Protein AF-A0A950KG95-F1 (afdb_monomer_lite)

Foldseek 3Di:
DDLVVVLVQADQWEAEAVPGIDGSVRSSVVVVVVCQVFVDKDKAWDDDKDWDDDPVQQKIKIKTKIKMWTHDPVDIDIDIWIWIWMWGQDPVRRIHTRYIYIGPD

Radius of gyration: 14.6 Å; chains: 1; bounding box: 32×22×45 Å

Structure (mmCIF, N/CA/C/O backbone):
data_AF-A0A950KG95-F1
#
_entry.id   AF-A0A950KG95-F1
#
loop_
_atom_site.group_PDB
_atom_site.id
_atom_site.type_symbol
_atom_site.label_atom_id
_atom_site.label_alt_id
_atom_site.label_comp_id
_atom_site.label_asym_id
_atom_site.label_entity_id
_atom_site.label_seq_id
_atom_site.pdbx_PDB_ins_code
_atom_site.Cartn_x
_atom_site.Cartn_y
_atom_site.Cartn_z
_atom_site.occupancy
_atom_site.B_iso_or_equiv
_atom_site.auth_seq_id
_atom_site.auth_comp_id
_atom_site.auth_asym_id
_atom_site.auth_atom_id
_atom_site.pdbx_PDB_model_num
ATOM 1 N N . ASN A 1 1 ? 1.729 -9.368 10.752 1.00 59.44 1 ASN A N 1
ATOM 2 C CA . ASN A 1 1 ? 1.779 -8.042 10.104 1.00 59.44 1 ASN A CA 1
ATOM 3 C C . ASN A 1 1 ? 3.096 -7.393 10.525 1.00 59.44 1 ASN A C 1
ATOM 5 O O . ASN A 1 1 ? 3.121 -6.682 11.517 1.00 59.44 1 ASN A O 1
ATOM 9 N N . ASP A 1 2 ? 4.197 -7.786 9.881 1.00 72.25 2 ASP A N 1
ATOM 10 C CA . ASP A 1 2 ? 5.581 -7.463 10.277 1.00 72.25 2 ASP A CA 1
ATOM 11 C C . ASP A 1 2 ? 6.103 -6.316 9.395 1.00 72.25 2 ASP A C 1
ATOM 13 O O . ASP A 1 2 ? 6.170 -6.468 8.173 1.00 72.25 2 ASP A O 1
ATOM 17 N N . VAL A 1 3 ? 6.395 -5.160 10.001 1.00 72.00 3 VAL A N 1
ATOM 18 C CA . VAL A 1 3 ? 6.785 -3.924 9.294 1.00 72.00 3 VAL A CA 1
ATOM 19 C C . VAL A 1 3 ? 8.127 -4.105 8.585 1.00 72.00 3 VAL A C 1
ATOM 21 O O . VAL A 1 3 ? 8.261 -3.718 7.424 1.00 72.00 3 VAL A O 1
ATOM 24 N N . SER A 1 4 ? 9.080 -4.778 9.227 1.00 65.88 4 SER A N 1
ATOM 25 C CA . SER A 1 4 ? 10.423 -5.002 8.688 1.00 65.88 4 SER A CA 1
ATOM 26 C C . SER A 1 4 ? 10.382 -5.850 7.413 1.00 65.88 4 SER A C 1
ATOM 28 O O . SER A 1 4 ? 11.150 -5.642 6.475 1.00 65.88 4 SER A O 1
ATOM 30 N N . ARG A 1 5 ? 9.417 -6.773 7.305 1.00 76.62 5 ARG A N 1
ATOM 31 C CA . ARG A 1 5 ? 9.182 -7.527 6.059 1.00 76.62 5 ARG A CA 1
ATOM 32 C C . ARG A 1 5 ? 8.524 -6.685 4.968 1.00 76.62 5 ARG A C 1
ATOM 34 O O . ARG A 1 5 ? 8.812 -6.898 3.795 1.00 76.62 5 ARG A O 1
ATOM 41 N N . GLN A 1 6 ? 7.653 -5.742 5.326 1.00 79.06 6 GLN A N 1
ATOM 42 C CA . GLN A 1 6 ? 6.980 -4.880 4.346 1.00 79.06 6 GLN A CA 1
ATOM 43 C C . GLN A 1 6 ? 7.936 -3.897 3.684 1.00 79.06 6 GLN A C 1
ATOM 45 O O . GLN A 1 6 ? 7.817 -3.627 2.490 1.00 79.06 6 GLN A O 1
ATOM 50 N N . GLU A 1 7 ? 8.901 -3.407 4.456 1.00 81.88 7 GLU A N 1
ATOM 51 C CA . GLU A 1 7 ? 9.941 -2.489 4.014 1.00 81.88 7 GLU A CA 1
ATOM 52 C C . GLU A 1 7 ? 10.637 -2.968 2.721 1.00 81.88 7 GLU A C 1
ATOM 54 O O . GLU A 1 7 ? 10.873 -2.194 1.789 1.00 81.88 7 GLU A O 1
ATOM 59 N N . HIS A 1 8 ? 10.875 -4.278 2.619 1.00 84.69 8 HIS A N 1
ATOM 60 C CA . HIS A 1 8 ? 11.539 -4.906 1.482 1.00 84.69 8 HIS A CA 1
ATOM 61 C C . HIS A 1 8 ? 10.753 -4.775 0.171 1.00 84.69 8 HIS A C 1
ATOM 63 O O . HIS A 1 8 ? 11.355 -4.827 -0.897 1.00 84.69 8 HIS A O 1
ATOM 69 N N . PHE A 1 9 ? 9.438 -4.557 0.196 1.00 89.56 9 PHE A N 1
ATOM 70 C CA . PHE A 1 9 ? 8.670 -4.355 -1.037 1.00 89.56 9 PHE A CA 1
ATOM 71 C C . PHE A 1 9 ? 8.788 -2.933 -1.589 1.00 89.56 9 PHE A C 1
ATOM 73 O O . PHE A 1 9 ? 8.430 -2.698 -2.742 1.00 89.56 9 PHE A O 1
ATOM 80 N N . PHE A 1 10 ? 9.303 -1.980 -0.812 1.00 92.75 10 PHE A N 1
ATOM 81 C CA . PHE A 1 10 ? 9.401 -0.584 -1.219 1.00 92.75 10 PHE A CA 1
ATOM 82 C C . PHE A 1 10 ? 10.698 -0.272 -1.973 1.00 92.75 10 PHE A C 1
ATOM 84 O O . PHE A 1 10 ? 11.781 -0.791 -1.676 1.00 92.75 10 PHE A O 1
ATOM 91 N N . GLY A 1 11 ? 10.594 0.621 -2.957 1.00 92.12 11 GLY A N 1
ATOM 92 C CA . GLY A 1 11 ? 11.747 1.237 -3.607 1.00 92.12 11 GLY A CA 1
ATOM 93 C C . GLY A 1 11 ? 12.516 2.163 -2.658 1.00 92.12 11 GLY A C 1
ATOM 94 O O . GLY A 1 11 ? 12.094 2.424 -1.534 1.00 92.12 11 GLY A O 1
ATOM 95 N N . ASN A 1 12 ? 13.653 2.689 -3.121 1.00 92.00 12 ASN A N 1
ATOM 96 C CA . ASN A 1 12 ? 14.489 3.590 -2.313 1.00 92.00 12 ASN A CA 1
ATOM 97 C C . ASN A 1 12 ? 13.778 4.909 -1.976 1.00 92.00 12 ASN A C 1
ATOM 99 O O . ASN A 1 12 ? 14.030 5.497 -0.926 1.00 92.00 12 ASN A O 1
ATOM 103 N N . GLN A 1 13 ? 12.892 5.360 -2.866 1.00 93.81 13 GLN A N 1
ATOM 104 C CA . GLN A 1 13 ? 12.019 6.506 -2.662 1.00 93.81 13 GLN A CA 1
ATOM 105 C C . GLN A 1 13 ? 10.593 6.158 -3.077 1.00 93.81 13 GLN A C 1
ATOM 107 O O . GLN A 1 13 ? 10.374 5.585 -4.145 1.00 93.81 13 GLN A O 1
ATOM 112 N N . VAL A 1 14 ? 9.632 6.539 -2.240 1.00 94.75 14 VAL A N 1
ATOM 113 C CA . VAL A 1 14 ? 8.225 6.175 -2.385 1.00 94.75 14 VAL A CA 1
ATOM 114 C C . VAL A 1 14 ? 7.357 7.404 -2.177 1.00 94.75 14 VAL A C 1
ATOM 116 O O . VAL A 1 14 ? 7.444 8.058 -1.142 1.00 94.75 14 VAL A O 1
ATOM 119 N N . THR A 1 15 ? 6.470 7.706 -3.120 1.00 95.50 15 THR A N 1
ATOM 120 C CA . THR A 1 15 ? 5.395 8.677 -2.868 1.00 95.50 15 THR A CA 1
ATOM 121 C C . THR A 1 15 ? 4.351 8.031 -1.956 1.00 95.50 15 THR A C 1
ATOM 123 O O . THR A 1 15 ? 3.672 7.106 -2.393 1.00 95.50 15 THR A O 1
ATOM 126 N N . PHE A 1 16 ? 4.220 8.473 -0.702 1.00 93.69 16 PHE A N 1
ATOM 127 C CA . PHE A 1 16 ? 3.514 7.711 0.341 1.00 93.69 16 PHE A CA 1
ATOM 128 C C . PHE A 1 16 ? 2.362 8.499 0.983 1.00 93.69 16 PHE A C 1
ATOM 130 O O . PHE A 1 16 ? 2.599 9.513 1.630 1.00 93.69 16 PHE A O 1
ATOM 137 N N . TYR A 1 17 ? 1.114 8.045 0.807 1.00 89.75 17 TYR A N 1
ATOM 138 C CA . TYR A 1 17 ? -0.116 8.551 1.453 1.00 89.75 17 TYR A CA 1
ATOM 139 C C . TYR A 1 17 ? -0.186 10.081 1.660 1.00 89.75 17 TYR A C 1
ATOM 141 O O . TYR A 1 17 ? -0.435 10.558 2.763 1.00 89.75 17 TYR A O 1
ATOM 149 N N . GLY A 1 18 ? 0.056 10.874 0.611 1.00 85.06 18 GLY A N 1
ATOM 150 C CA . GLY A 1 18 ? -0.010 12.344 0.686 1.00 85.06 18 GLY A CA 1
ATOM 151 C C . GLY A 1 18 ? 1.117 13.018 1.488 1.00 85.06 18 GLY A C 1
ATOM 152 O O . GLY A 1 18 ? 1.162 14.240 1.543 1.00 85.06 18 GLY A O 1
ATOM 153 N N . ARG A 1 19 ? 2.066 12.256 2.048 1.00 87.81 19 ARG A N 1
ATOM 154 C CA . ARG A 1 19 ? 3.229 12.735 2.824 1.00 87.81 19 ARG A CA 1
ATOM 155 C C . ARG A 1 19 ? 4.446 13.088 1.954 1.00 87.81 19 ARG A C 1
ATOM 157 O O . ARG A 1 19 ? 5.552 13.234 2.461 1.00 87.81 19 ARG A O 1
ATOM 164 N N . GLY A 1 20 ? 4.260 13.200 0.640 1.00 91.88 20 GLY A N 1
ATOM 165 C CA . GLY A 1 20 ? 5.347 13.430 -0.312 1.00 91.88 20 GLY A CA 1
ATOM 166 C C . GLY A 1 20 ? 6.182 12.175 -0.594 1.00 91.88 20 GLY A C 1
ATOM 167 O O . GLY A 1 20 ? 5.684 11.050 -0.500 1.00 91.88 20 GLY A O 1
ATOM 168 N N . ARG A 1 21 ? 7.440 12.380 -1.009 1.00 95.19 21 ARG A N 1
ATOM 169 C CA . ARG A 1 21 ? 8.409 11.308 -1.296 1.00 95.19 21 ARG A CA 1
ATOM 170 C C . ARG A 1 21 ? 9.186 10.975 -0.026 1.00 95.19 21 ARG A C 1
ATOM 172 O O . ARG A 1 21 ? 9.910 11.822 0.481 1.00 95.19 21 ARG A O 1
ATOM 179 N N . LEU A 1 22 ? 9.050 9.742 0.442 1.00 95.56 22 LEU A N 1
ATOM 180 C CA . LEU A 1 22 ? 9.732 9.209 1.615 1.00 95.56 22 LEU A CA 1
ATOM 181 C C . LEU A 1 22 ? 10.805 8.203 1.199 1.00 95.56 22 LEU A C 1
ATOM 183 O O . LEU A 1 22 ? 10.636 7.480 0.216 1.00 95.56 22 LEU A O 1
ATOM 187 N N . THR A 1 23 ? 11.895 8.130 1.956 1.00 94.75 23 THR A N 1
ATOM 188 C CA . THR A 1 23 ? 12.838 7.012 1.870 1.00 94.75 23 THR A CA 1
ATOM 189 C C . THR A 1 23 ? 12.223 5.745 2.454 1.00 94.75 23 THR A C 1
ATOM 191 O O . THR A 1 23 ? 11.232 5.790 3.185 1.00 94.75 23 THR A O 1
ATOM 194 N N . ARG A 1 24 ? 12.837 4.598 2.173 1.00 91.06 24 ARG A N 1
ATOM 195 C CA . ARG A 1 24 ? 12.405 3.310 2.718 1.00 91.06 24 ARG A CA 1
ATOM 196 C C . ARG A 1 24 ? 12.308 3.312 4.259 1.00 91.06 24 ARG A C 1
ATOM 198 O O . ARG A 1 24 ? 11.253 2.983 4.795 1.00 91.06 24 ARG A O 1
ATOM 205 N N . ASN A 1 25 ? 13.333 3.808 4.956 1.00 91.62 25 ASN A N 1
ATOM 206 C CA . ASN A 1 25 ? 13.324 3.923 6.423 1.00 91.62 25 ASN A CA 1
ATOM 207 C C . ASN A 1 25 ? 12.212 4.862 6.922 1.00 91.62 25 ASN A C 1
ATOM 209 O O . ASN A 1 25 ? 11.585 4.607 7.946 1.00 91.62 25 ASN A O 1
ATOM 213 N N . GLN A 1 26 ? 11.934 5.949 6.194 1.00 94.19 26 GLN A N 1
ATOM 214 C CA . GLN A 1 26 ? 10.841 6.862 6.538 1.00 94.19 26 GLN A CA 1
ATOM 215 C C . GLN A 1 26 ? 9.466 6.207 6.346 1.00 94.19 26 GLN A C 1
ATOM 217 O O . GLN A 1 26 ? 8.569 6.440 7.154 1.00 94.19 26 GLN A O 1
ATOM 222 N N . VAL A 1 27 ? 9.291 5.365 5.320 1.00 93.44 27 VAL A N 1
ATOM 223 C CA . VAL A 1 27 ? 8.076 4.550 5.142 1.00 93.44 27 VAL A CA 1
ATOM 224 C C . VAL A 1 27 ? 7.911 3.564 6.298 1.00 93.44 27 VAL A C 1
ATOM 226 O O . VAL A 1 27 ? 6.812 3.457 6.845 1.00 93.44 27 VAL A O 1
ATOM 229 N N . GLN A 1 28 ? 8.990 2.885 6.698 1.00 92.56 28 GLN A N 1
ATOM 230 C CA . GLN A 1 28 ? 8.982 1.965 7.835 1.00 92.56 28 GLN A CA 1
ATOM 231 C C . GLN A 1 28 ? 8.546 2.682 9.113 1.00 92.56 28 GLN A C 1
ATOM 233 O O . GLN A 1 28 ? 7.527 2.320 9.698 1.00 92.56 28 GLN A O 1
ATOM 238 N N . HIS A 1 29 ? 9.244 3.757 9.481 1.00 93.06 29 HIS A N 1
ATOM 239 C CA . HIS A 1 29 ? 8.929 4.544 10.670 1.00 93.06 29 HIS A CA 1
ATOM 240 C C . HIS A 1 29 ? 7.489 5.073 10.637 1.00 93.06 29 HIS A C 1
ATOM 242 O O . HIS A 1 29 ? 6.742 4.968 11.607 1.00 93.06 29 HIS A O 1
ATOM 248 N N . SER A 1 30 ? 7.046 5.578 9.484 1.00 93.12 30 SER A N 1
ATOM 249 C CA . SER A 1 30 ? 5.678 6.061 9.307 1.00 93.12 30 SER A CA 1
ATOM 250 C C . SER A 1 30 ? 4.625 4.961 9.505 1.00 93.12 30 SER A C 1
ATOM 252 O O . SER A 1 30 ? 3.541 5.233 10.027 1.00 93.12 30 SER A O 1
ATOM 254 N N . THR A 1 31 ? 4.943 3.731 9.101 1.00 92.38 31 THR A N 1
ATOM 255 C CA . THR A 1 31 ? 4.083 2.555 9.274 1.00 92.38 31 THR A CA 1
ATOM 256 C C . THR A 1 31 ? 4.079 2.077 10.726 1.00 92.38 31 THR A C 1
ATOM 258 O O . THR A 1 31 ? 3.024 1.720 11.242 1.00 92.38 31 THR A O 1
ATOM 261 N N . GLU A 1 32 ? 5.223 2.121 11.411 1.00 94.00 32 GLU A N 1
ATOM 262 C CA . GLU A 1 32 ? 5.338 1.807 12.842 1.00 94.00 32 GLU A CA 1
ATOM 263 C C . GLU A 1 32 ? 4.507 2.761 13.695 1.00 94.00 32 GLU A C 1
ATOM 265 O O . GLU A 1 32 ? 3.713 2.297 14.511 1.00 94.00 32 GLU A O 1
ATOM 270 N N . VAL A 1 33 ? 4.611 4.072 13.453 1.00 94.31 33 VAL A N 1
ATOM 271 C CA . VAL A 1 33 ? 3.800 5.082 14.153 1.00 94.31 33 VAL A CA 1
ATOM 272 C C . VAL A 1 33 ? 2.310 4.799 13.960 1.00 94.31 33 VAL A C 1
ATOM 274 O O . VAL A 1 33 ? 1.552 4.750 14.925 1.00 94.31 33 VAL A O 1
ATOM 277 N N . TYR A 1 34 ? 1.886 4.519 12.725 1.00 93.19 34 TYR A N 1
ATOM 278 C CA . TYR A 1 34 ? 0.498 4.155 12.442 1.00 93.19 34 TYR A CA 1
ATOM 279 C C . TYR A 1 34 ? 0.072 2.853 13.146 1.00 93.19 34 TYR A C 1
ATOM 281 O O . TYR A 1 34 ? -1.053 2.733 13.633 1.00 93.19 34 TYR A O 1
ATOM 289 N N . HIS A 1 35 ? 0.967 1.868 13.231 1.00 93.38 35 HIS A N 1
ATOM 290 C CA . HIS A 1 35 ? 0.706 0.611 13.924 1.00 93.38 35 HIS A CA 1
ATOM 291 C C . HIS A 1 35 ? 0.616 0.758 15.447 1.00 93.38 35 HIS A C 1
ATOM 293 O O . HIS A 1 35 ? -0.108 -0.016 16.077 1.00 93.38 35 HIS A O 1
ATOM 299 N N . GLN A 1 36 ? 1.339 1.711 16.027 1.00 94.81 36 GLN A N 1
ATOM 300 C CA . GLN A 1 36 ? 1.230 2.062 17.442 1.00 94.81 36 GLN A CA 1
ATOM 301 C C . GLN A 1 36 ? -0.075 2.813 17.722 1.00 94.81 36 GLN A C 1
ATOM 303 O O . GLN A 1 36 ? -0.743 2.518 18.707 1.00 94.81 36 GLN A O 1
ATOM 308 N N . GLU A 1 37 ? -0.468 3.732 16.832 1.00 95.81 37 GLU A N 1
ATOM 309 C CA . GLU A 1 37 ? -1.715 4.498 16.953 1.00 95.81 37 GLU A CA 1
ATOM 310 C C . GLU A 1 37 ? -2.958 3.597 16.879 1.00 95.81 37 GLU A C 1
ATOM 312 O O . GLU A 1 37 ? -3.913 3.792 17.630 1.00 95.81 37 GLU A O 1
ATOM 317 N N . TRP A 1 38 ? -2.940 2.594 15.996 1.00 96.56 38 TRP A N 1
ATOM 318 C CA . TRP A 1 38 ? -4.087 1.730 15.707 1.00 96.56 38 TRP A CA 1
ATOM 319 C C . TRP A 1 38 ? -3.747 0.249 15.874 1.00 96.56 38 TRP A C 1
ATOM 321 O O . TRP A 1 38 ? -3.682 -0.433 14.862 1.00 96.56 38 TRP A O 1
ATOM 331 N N . PRO A 1 39 ? -3.496 -0.296 17.077 1.00 95.06 39 PRO A N 1
ATOM 332 C CA . PRO A 1 39 ? -2.976 -1.655 17.290 1.00 95.06 39 PRO A CA 1
ATOM 333 C C . PRO A 1 39 ? -3.829 -2.781 16.683 1.00 95.06 39 PRO A C 1
ATOM 335 O O . PRO A 1 39 ? -3.277 -3.766 16.184 1.00 95.06 39 PRO A O 1
ATOM 338 N N . VAL A 1 40 ? -5.157 -2.638 16.673 1.00 95.44 40 VAL A N 1
ATOM 339 C CA . VAL A 1 40 ? -6.072 -3.597 16.042 1.00 95.44 40 VAL A CA 1
ATOM 340 C C . VAL A 1 40 ? -6.403 -3.106 14.640 1.00 95.44 40 VAL A C 1
ATOM 342 O O . VAL A 1 40 ? -6.918 -2.005 14.466 1.00 95.44 40 VAL A O 1
ATOM 345 N N . ARG A 1 41 ? -6.096 -3.916 13.622 1.00 95.12 41 ARG A N 1
ATOM 346 C CA . ARG A 1 41 ? -6.251 -3.546 12.205 1.00 95.12 41 ARG A CA 1
ATOM 347 C C . ARG A 1 41 ? -6.742 -4.739 11.404 1.00 95.12 41 ARG A C 1
ATOM 349 O O . ARG A 1 41 ? -6.173 -5.825 11.516 1.00 95.12 41 ARG A O 1
ATOM 356 N N . LYS A 1 42 ? -7.739 -4.526 10.549 1.00 95.31 42 LYS A N 1
ATOM 357 C CA . LYS A 1 42 ? -8.248 -5.523 9.606 1.00 95.31 42 LYS A CA 1
ATOM 358 C C . LYS A 1 42 ? -8.404 -4.890 8.228 1.00 95.31 42 LYS A C 1
ATOM 360 O O . LYS A 1 42 ? -9.007 -3.832 8.095 1.00 95.31 42 LYS A O 1
ATOM 365 N N . TRP A 1 43 ? -7.880 -5.568 7.212 1.00 94.81 43 TRP A N 1
ATOM 366 C CA . TRP A 1 43 ? -7.976 -5.168 5.809 1.00 94.81 43 TRP A CA 1
ATOM 367 C C . TRP A 1 43 ? -8.606 -6.322 5.037 1.00 94.81 43 TRP A C 1
ATOM 369 O O . TRP A 1 43 ? -8.065 -7.427 5.039 1.00 94.81 43 TRP A O 1
ATOM 379 N N . ILE A 1 44 ? -9.759 -6.091 4.417 1.00 96.31 44 ILE A N 1
ATOM 380 C CA . ILE A 1 44 ? -10.503 -7.118 3.685 1.00 96.31 44 ILE A CA 1
ATOM 381 C C . ILE A 1 44 ? -10.572 -6.692 2.219 1.00 96.31 44 ILE A C 1
ATOM 383 O O . ILE A 1 44 ? -11.299 -5.746 1.911 1.00 96.31 44 ILE A O 1
ATOM 387 N N . PRO A 1 45 ? -9.850 -7.363 1.304 1.00 95.50 45 PRO A N 1
ATOM 388 C CA . PRO A 1 45 ? -9.982 -7.110 -0.123 1.00 95.50 45 PRO A CA 1
ATOM 389 C C . PRO A 1 45 ? -11.439 -7.233 -0.578 1.00 95.50 45 PRO A C 1
ATOM 391 O O . PRO A 1 45 ? -12.170 -8.134 -0.160 1.00 95.50 45 PRO A O 1
ATOM 394 N N . ARG A 1 46 ? -11.859 -6.318 -1.446 1.00 94.38 46 ARG A N 1
ATOM 395 C CA . ARG A 1 46 ? -13.181 -6.292 -2.069 1.00 94.38 46 ARG A CA 1
ATOM 396 C C . ARG A 1 46 ? -13.021 -6.307 -3.583 1.00 94.38 46 ARG A C 1
ATOM 398 O O . ARG A 1 46 ? -12.140 -5.649 -4.130 1.00 94.38 46 ARG A O 1
ATOM 405 N N . GLY A 1 47 ? -13.910 -7.031 -4.256 1.00 91.31 47 GLY A N 1
ATOM 406 C CA . GLY A 1 47 ? -13.931 -7.090 -5.714 1.00 91.31 47 GLY A CA 1
ATOM 407 C C . GLY A 1 47 ? -12.634 -7.627 -6.327 1.00 91.31 47 GLY A C 1
ATOM 408 O O . GLY A 1 47 ? -11.826 -8.287 -5.671 1.00 91.31 47 GLY A O 1
ATOM 409 N N . ARG A 1 48 ? -12.458 -7.361 -7.623 1.00 92.69 48 ARG A N 1
ATOM 410 C CA . ARG A 1 48 ? -11.260 -7.758 -8.364 1.00 92.69 48 ARG A CA 1
ATOM 411 C C . ARG A 1 48 ? -10.184 -6.683 -8.259 1.00 92.69 48 ARG A C 1
ATOM 413 O O . ARG A 1 48 ? -10.477 -5.492 -8.312 1.00 92.69 48 ARG A O 1
ATOM 420 N N . CYS A 1 49 ? -8.941 -7.136 -8.160 1.00 94.44 49 CYS A N 1
ATOM 421 C CA . CYS A 1 49 ? -7.775 -6.297 -8.381 1.00 94.44 49 CYS A CA 1
ATOM 422 C C . CYS A 1 49 ? -7.704 -5.899 -9.861 1.00 94.44 49 CYS A C 1
ATOM 424 O O . CYS A 1 49 ? -7.871 -6.753 -10.738 1.00 94.44 49 CYS A O 1
ATOM 426 N N . THR A 1 50 ? -7.420 -4.628 -10.129 1.00 95.69 50 THR A N 1
ATOM 427 C CA . THR A 1 50 ? -7.152 -4.125 -11.479 1.00 95.69 50 THR A CA 1
ATOM 428 C C . THR A 1 50 ? -5.679 -3.779 -11.595 1.00 95.69 50 THR A C 1
ATOM 430 O O . THR A 1 50 ? -5.142 -3.031 -10.779 1.00 95.69 50 THR A O 1
ATOM 433 N N . ILE A 1 51 ? -5.035 -4.299 -12.635 1.00 94.19 51 ILE A N 1
AT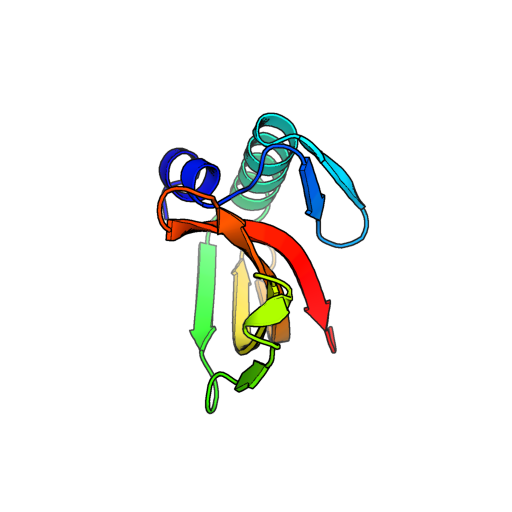OM 434 C CA . ILE A 1 51 ? -3.641 -4.011 -12.960 1.00 94.19 51 ILE A CA 1
ATOM 4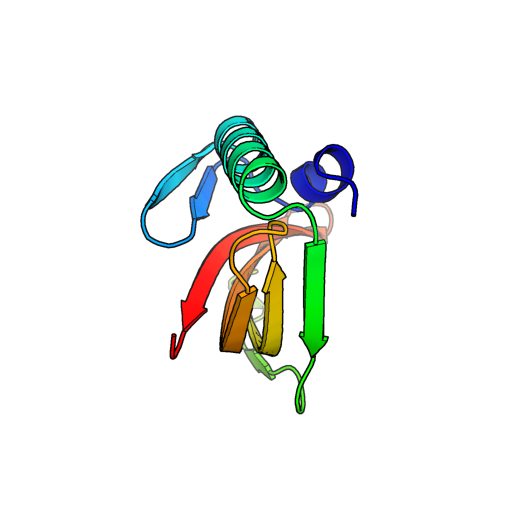35 C C . ILE A 1 51 ? -3.621 -3.364 -14.339 1.00 94.19 51 ILE A C 1
ATOM 437 O O . ILE A 1 51 ? -4.163 -3.915 -15.295 1.00 94.19 51 ILE A O 1
ATOM 441 N N . SER A 1 52 ? -2.996 -2.198 -14.445 1.00 93.00 52 SER A N 1
ATOM 442 C CA . SER A 1 52 ? -2.782 -1.503 -15.710 1.00 93.00 52 SER A CA 1
ATOM 443 C C . SER A 1 52 ? -1.316 -1.108 -15.850 1.00 93.00 52 SER A C 1
ATOM 445 O O . SER A 1 52 ? -0.614 -0.863 -14.873 1.00 93.00 52 SER A O 1
ATOM 447 N N . GLY A 1 53 ? -0.807 -1.083 -17.075 1.00 85.31 53 GLY A N 1
ATOM 448 C CA . GLY A 1 53 ? 0.593 -0.775 -17.339 1.00 85.31 53 GLY A CA 1
ATOM 449 C C . GLY A 1 53 ? 0.966 -1.125 -18.769 1.00 85.31 53 GLY A C 1
ATOM 450 O O . GLY A 1 53 ? 0.250 -1.856 -19.447 1.00 85.31 53 GLY A O 1
ATOM 451 N N . SER A 1 54 ? 2.091 -0.590 -19.230 1.00 68.12 54 SER A N 1
ATOM 452 C CA . SER A 1 54 ? 2.667 -0.955 -20.526 1.00 68.12 54 SER A CA 1
ATOM 453 C C . SER A 1 54 ? 4.018 -1.614 -20.291 1.00 68.12 54 SER A C 1
ATOM 455 O O . SER A 1 54 ? 4.861 -1.066 -19.577 1.00 68.12 54 SER A O 1
ATOM 457 N N . ALA A 1 55 ? 4.230 -2.782 -20.903 1.00 62.50 55 ALA A N 1
ATOM 458 C CA . ALA A 1 55 ? 5.464 -3.556 -20.759 1.00 62.50 55 ALA A CA 1
ATOM 459 C C . ALA A 1 55 ? 6.718 -2.726 -21.098 1.00 62.50 55 ALA A C 1
ATOM 461 O O . ALA A 1 55 ? 7.739 -2.860 -20.434 1.00 62.50 55 ALA A O 1
ATOM 462 N N . GLY A 1 56 ? 6.615 -1.790 -22.050 1.00 69.56 56 GLY A N 1
ATOM 463 C CA . GLY A 1 56 ? 7.722 -0.911 -22.446 1.00 69.56 56 GLY A CA 1
ATOM 464 C C . GLY A 1 56 ? 8.158 0.121 -21.398 1.00 69.56 56 GLY A C 1
ATOM 465 O O . GLY A 1 56 ? 9.206 0.733 -21.565 1.00 69.56 56 GLY A O 1
ATOM 466 N N . ARG A 1 57 ? 7.387 0.336 -20.321 1.00 75.75 57 ARG A N 1
ATOM 467 C CA . ARG A 1 57 ? 7.711 1.322 -19.270 1.00 75.75 57 ARG A CA 1
ATOM 468 C C . ARG A 1 57 ? 8.114 0.700 -17.935 1.00 75.75 57 ARG A C 1
ATOM 470 O O . ARG A 1 57 ? 8.355 1.450 -16.995 1.00 75.75 57 ARG A O 1
ATOM 477 N N . ASN A 1 58 ? 8.146 -0.635 -17.830 1.00 89.81 58 ASN A N 1
ATOM 478 C CA . ASN A 1 58 ? 8.445 -1.374 -16.593 1.00 89.81 58 ASN A CA 1
ATOM 479 C C . ASN A 1 58 ? 7.660 -0.892 -15.362 1.00 89.81 58 ASN A C 1
ATOM 481 O O . ASN A 1 58 ? 8.093 -1.082 -14.230 1.00 89.81 58 ASN A O 1
ATOM 485 N N . ARG A 1 59 ? 6.496 -0.273 -15.566 1.00 92.69 59 ARG A N 1
ATOM 486 C CA . ARG A 1 59 ? 5.721 0.376 -14.515 1.00 92.69 59 ARG A CA 1
ATOM 487 C C . ARG A 1 59 ? 4.264 -0.015 -14.635 1.00 92.69 59 ARG A C 1
ATOM 489 O O . ARG A 1 59 ? 3.672 0.092 -15.710 1.00 92.69 59 ARG A O 1
ATOM 496 N N . TYR A 1 60 ? 3.705 -0.428 -13.509 1.00 94.06 60 TYR A N 1
ATOM 497 C CA . TYR A 1 60 ? 2.352 -0.950 -13.416 1.00 94.06 60 TYR A CA 1
ATOM 498 C C . TYR A 1 60 ? 1.630 -0.256 -12.270 1.00 94.06 60 TYR A C 1
ATOM 500 O O . TYR A 1 60 ? 2.182 -0.091 -11.181 1.00 94.06 60 TYR A O 1
ATOM 508 N N . GLN A 1 61 ? 0.401 0.165 -12.522 1.00 94.62 61 GLN A N 1
ATOM 509 C CA . GLN A 1 61 ? -0.516 0.644 -11.508 1.00 94.62 61 GLN A CA 1
ATOM 510 C C . GLN A 1 61 ? -1.420 -0.509 -11.083 1.00 94.62 61 GLN A C 1
ATOM 512 O O . GLN A 1 61 ? -1.981 -1.219 -11.915 1.00 94.62 61 GLN A O 1
ATOM 517 N N . VAL A 1 62 ? -1.563 -0.671 -9.775 1.00 95.44 62 VAL A N 1
ATOM 518 C CA . VAL A 1 62 ? -2.421 -1.671 -9.156 1.00 95.44 62 VAL A CA 1
ATOM 519 C C . VAL A 1 62 ? -3.475 -0.958 -8.323 1.00 95.44 62 VAL A C 1
ATOM 521 O O . VAL A 1 62 ? -3.156 -0.067 -7.531 1.00 95.44 62 VAL A O 1
ATOM 524 N N . LEU A 1 63 ? -4.730 -1.349 -8.522 1.00 96.50 63 LEU A N 1
ATOM 525 C CA . LEU A 1 63 ? -5.890 -0.864 -7.788 1.00 96.50 63 LEU A CA 1
ATOM 526 C C . LEU A 1 63 ? -6.576 -2.049 -7.109 1.00 96.50 63 LEU A C 1
ATOM 528 O O . LEU A 1 63 ? -7.063 -2.956 -7.783 1.00 96.50 63 LEU A O 1
ATOM 532 N N . GLN A 1 64 ? -6.637 -2.026 -5.781 1.00 96.75 64 GLN A N 1
ATOM 533 C CA . GLN A 1 64 ? -7.334 -3.031 -4.982 1.00 96.75 64 GLN A CA 1
ATOM 534 C C . GLN A 1 64 ? -8.375 -2.336 -4.102 1.00 96.75 64 GLN A C 1
ATOM 536 O O . GLN A 1 64 ? -7.993 -1.673 -3.137 1.00 96.75 64 GLN A O 1
ATOM 541 N N . PRO A 1 65 ? -9.680 -2.472 -4.389 1.00 96.94 65 PRO A N 1
ATOM 542 C CA . PRO A 1 65 ? -10.722 -2.069 -3.453 1.00 96.94 65 PRO A CA 1
ATOM 543 C C . PRO A 1 65 ? -10.634 -2.907 -2.174 1.00 96.94 65 PRO A C 1
ATOM 545 O O . PRO A 1 65 ? -10.315 -4.098 -2.227 1.00 96.94 65 PRO A O 1
ATOM 548 N N . PHE A 1 66 ? -10.885 -2.310 -1.017 1.00 96.94 66 PHE A N 1
ATOM 549 C CA . PHE A 1 66 ? -10.850 -3.006 0.265 1.00 96.94 66 PHE A CA 1
ATOM 550 C C . PHE A 1 66 ? -11.721 -2.299 1.304 1.00 96.94 66 PHE A C 1
ATOM 552 O O . PHE A 1 66 ? -11.883 -1.082 1.274 1.00 96.94 66 PHE A O 1
ATOM 559 N N . HIS A 1 67 ? -12.237 -3.085 2.243 1.00 97.25 67 HIS A N 1
ATOM 560 C CA . HIS A 1 67 ? -12.834 -2.587 3.473 1.00 97.25 67 HIS A CA 1
ATOM 561 C C . HIS A 1 67 ? -11.777 -2.588 4.576 1.00 97.25 67 HIS A C 1
ATOM 563 O O . HIS A 1 67 ? -10.972 -3.525 4.668 1.00 97.25 67 HIS A O 1
ATOM 569 N N . TRP A 1 68 ? -11.775 -1.562 5.414 1.00 96.69 68 TRP A N 1
ATOM 570 C CA . TRP A 1 68 ? -10.840 -1.425 6.516 1.00 96.69 68 TRP A CA 1
ATOM 571 C C . TRP A 1 68 ? -11.539 -1.200 7.836 1.00 96.69 68 TRP A C 1
ATOM 573 O O . TRP A 1 68 ? -12.522 -0.478 7.910 1.00 96.69 68 TRP A O 1
ATOM 583 N N . THR A 1 69 ? -10.957 -1.772 8.881 1.00 96.94 69 THR A N 1
ATOM 584 C CA . THR A 1 69 ? -11.352 -1.541 10.266 1.00 96.94 69 THR A CA 1
ATOM 585 C C . THR A 1 69 ? -10.089 -1.321 11.084 1.00 96.94 69 THR A C 1
ATOM 587 O O . THR A 1 69 ? -9.137 -2.103 10.983 1.00 96.94 69 THR A O 1
ATOM 590 N N . VAL A 1 70 ? -10.070 -0.277 11.905 1.00 97.38 70 VAL A N 1
ATOM 591 C CA . VAL A 1 70 ? -8.987 0.013 12.848 1.00 97.38 70 VAL A CA 1
ATOM 592 C C . VAL A 1 70 ? -9.539 0.363 14.217 1.00 97.38 70 VAL A C 1
ATOM 594 O O . VAL A 1 70 ? -10.568 1.023 14.329 1.00 97.38 70 VAL A O 1
ATOM 597 N N . SER A 1 71 ? -8.845 -0.069 15.263 1.00 97.19 71 SER A N 1
ATOM 598 C CA . SER A 1 71 ? -9.208 0.227 16.643 1.00 97.19 71 SER A CA 1
ATOM 599 C C . SER A 1 71 ? -7.973 0.335 17.536 1.00 97.19 71 SER A C 1
ATOM 601 O O . SER A 1 71 ? -6.963 -0.343 17.323 1.00 97.19 71 SER A O 1
ATOM 603 N N . ASN A 1 72 ? -8.064 1.207 18.536 1.00 97.06 72 ASN A N 1
ATOM 604 C CA . ASN A 1 72 ? -7.064 1.384 19.589 1.00 97.06 72 ASN A CA 1
ATOM 605 C C . ASN A 1 72 ? -7.633 1.143 20.998 1.00 97.06 72 ASN A C 1
ATOM 607 O O . ASN A 1 72 ? -7.031 1.538 21.992 1.00 97.06 72 ASN A O 1
ATOM 611 N N . GLY A 1 73 ? -8.803 0.502 21.083 1.00 94.06 73 GLY A N 1
ATOM 612 C CA . GLY A 1 73 ? -9.499 0.196 22.334 1.00 94.06 73 GLY A CA 1
ATOM 613 C C . GLY A 1 73 ? -10.415 1.315 22.838 1.00 94.06 73 GLY A C 1
ATOM 614 O O . GLY A 1 73 ? -11.456 1.011 23.409 1.00 94.06 73 GLY A O 1
ATOM 615 N N . SER A 1 74 ? -10.091 2.585 22.581 1.00 95.56 74 SER A N 1
ATOM 616 C CA . SER A 1 74 ? -10.956 3.728 22.927 1.00 95.56 74 SER A CA 1
ATOM 617 C C . SER A 1 74 ? -11.765 4.244 21.738 1.00 95.56 74 SER A C 1
ATOM 619 O O . SER A 1 74 ? -12.857 4.781 21.906 1.00 95.56 74 SER A O 1
ATOM 621 N N . GLN A 1 75 ? -11.245 4.066 20.526 1.00 97.12 75 GLN A N 1
ATOM 622 C CA . GLN A 1 75 ? -11.884 4.451 19.278 1.00 97.12 75 GLN A CA 1
ATOM 623 C C . GLN A 1 75 ? -11.857 3.285 18.295 1.00 97.12 75 GLN A C 1
ATOM 625 O O . GLN A 1 75 ? -10.892 2.521 18.237 1.00 97.12 75 GLN A O 1
ATOM 630 N N . SER A 1 76 ? -12.910 3.191 17.484 1.00 97.25 76 SER A N 1
ATOM 631 C CA . SER A 1 76 ? -12.981 2.305 16.326 1.00 97.25 76 SER A CA 1
ATOM 632 C C . SER A 1 76 ? -13.402 3.114 15.108 1.00 97.25 76 SER A C 1
ATOM 634 O O . SER A 1 76 ? -14.262 3.991 15.208 1.00 97.25 76 SER A O 1
ATOM 636 N N . LYS A 1 77 ? -12.772 2.844 13.969 1.00 97.06 77 LYS A N 1
ATOM 637 C CA . LYS A 1 77 ? -13.096 3.455 12.681 1.00 97.06 77 LYS A CA 1
ATOM 638 C C . LYS A 1 77 ? -13.114 2.371 11.621 1.00 97.06 77 LYS A C 1
ATOM 640 O O . LYS A 1 77 ? -12.284 1.462 11.644 1.00 97.06 77 LYS A O 1
ATOM 645 N N . GLU A 1 78 ? -14.015 2.508 10.669 1.00 97.12 78 GLU A N 1
ATOM 646 C CA . GLU A 1 78 ? -14.077 1.631 9.512 1.00 97.12 78 GLU A CA 1
ATOM 647 C C . GLU A 1 78 ? -14.526 2.389 8.271 1.00 97.12 78 GLU A C 1
ATOM 649 O O . GLU A 1 78 ? -15.012 3.519 8.357 1.00 97.12 78 GLU A O 1
ATOM 654 N N . GLY A 1 79 ? -14.336 1.766 7.116 1.00 96.31 79 GLY A N 1
ATOM 655 C CA . GLY A 1 79 ? -14.785 2.312 5.849 1.00 96.31 79 GLY A CA 1
ATOM 656 C C . GLY A 1 79 ? -14.324 1.480 4.667 1.00 96.31 79 GLY A C 1
ATOM 657 O O . GLY A 1 79 ? -13.596 0.497 4.801 1.00 96.31 79 GLY A O 1
ATOM 658 N N . ASP A 1 80 ? -14.732 1.908 3.483 1.00 96.19 80 ASP A N 1
ATOM 659 C CA . ASP A 1 80 ? -14.293 1.333 2.219 1.00 96.19 80 ASP A CA 1
ATOM 660 C C . ASP A 1 80 ? -13.344 2.298 1.519 1.00 96.19 80 ASP A C 1
ATOM 662 O O . ASP A 1 80 ? -13.449 3.514 1.657 1.00 96.19 80 ASP A O 1
ATOM 666 N N . ALA A 1 81 ? -12.372 1.753 0.797 1.00 95.94 81 ALA A N 1
ATOM 667 C CA . ALA A 1 81 ? -11.430 2.543 0.026 1.00 95.94 81 ALA A CA 1
ATOM 668 C C . ALA A 1 81 ? -10.824 1.730 -1.117 1.00 95.94 81 ALA A C 1
ATOM 670 O O . ALA A 1 81 ? -11.016 0.520 -1.232 1.00 95.94 81 ALA A O 1
ATOM 671 N N . THR A 1 82 ? -10.052 2.391 -1.978 1.00 96.25 82 THR A N 1
ATOM 672 C CA . THR A 1 82 ? -9.223 1.708 -2.981 1.00 96.25 82 THR A CA 1
ATOM 673 C C . THR A 1 82 ? -7.750 1.974 -2.726 1.00 96.25 82 THR A C 1
ATOM 675 O O . THR A 1 82 ? -7.306 3.123 -2.701 1.00 96.25 82 THR A O 1
ATOM 678 N N . LEU A 1 83 ? -6.979 0.901 -2.555 1.00 96.25 83 LEU A N 1
ATOM 679 C CA . LEU A 1 83 ? -5.532 0.965 -2.450 1.00 96.25 83 LEU A CA 1
ATOM 680 C C . LEU A 1 83 ? -4.989 1.134 -3.863 1.00 96.25 83 LEU A C 1
ATOM 682 O O . LEU A 1 83 ? -5.177 0.260 -4.706 1.00 96.25 83 LEU A O 1
ATOM 686 N N . SER A 1 84 ? -4.326 2.257 -4.116 1.00 96.00 84 SER A N 1
ATOM 687 C CA . SER A 1 84 ? -3.633 2.518 -5.370 1.00 96.00 84 SER A CA 1
ATOM 688 C C . SER A 1 84 ? -2.142 2.500 -5.106 1.00 96.00 84 SER A C 1
ATOM 690 O O . SER A 1 84 ? -1.628 3.368 -4.400 1.00 96.00 84 SER A O 1
ATOM 692 N N . PHE A 1 85 ? -1.433 1.570 -5.731 1.00 94.94 85 PHE A N 1
ATOM 693 C CA . PHE A 1 85 ? 0.020 1.553 -5.684 1.00 94.94 85 PHE A CA 1
ATOM 694 C C . PHE A 1 85 ? 0.625 1.377 -7.069 1.00 94.94 85 PHE A C 1
ATOM 696 O O . PHE A 1 85 ? 0.046 0.748 -7.951 1.00 94.94 85 PHE A O 1
ATOM 703 N N . THR A 1 86 ? 1.790 1.980 -7.257 1.00 95.06 86 THR A N 1
ATOM 704 C CA . THR A 1 86 ? 2.575 1.851 -8.479 1.00 95.06 86 THR A CA 1
ATOM 705 C C . THR A 1 86 ? 3.777 0.985 -8.171 1.00 95.06 86 THR A C 1
ATOM 707 O O . THR A 1 86 ? 4.535 1.294 -7.248 1.00 95.06 86 THR A O 1
ATOM 710 N N . VAL A 1 87 ? 3.958 -0.070 -8.957 1.00 95.12 87 VAL A N 1
ATOM 711 C CA . VAL A 1 87 ? 5.149 -0.912 -8.919 1.00 95.12 87 VAL A CA 1
ATOM 712 C C . VAL A 1 87 ? 6.020 -0.656 -10.135 1.00 95.12 87 VAL A C 1
ATOM 714 O O . VAL A 1 87 ? 5.526 -0.419 -11.240 1.00 95.12 87 VAL A O 1
ATOM 717 N N . GLU A 1 88 ? 7.323 -0.717 -9.922 1.00 93.44 88 GLU A N 1
ATOM 718 C CA . GLU A 1 88 ? 8.335 -0.673 -10.964 1.00 93.44 88 GLU A CA 1
ATOM 719 C C . GLU A 1 88 ? 9.100 -1.995 -10.982 1.00 93.44 88 GLU A C 1
ATOM 721 O O . GLU A 1 88 ? 9.440 -2.533 -9.926 1.00 93.44 88 GLU A O 1
ATOM 726 N N . ARG A 1 89 ? 9.322 -2.537 -12.181 1.00 92.00 89 ARG A N 1
ATOM 727 C CA . ARG A 1 89 ? 10.102 -3.751 -12.404 1.00 92.00 89 ARG A CA 1
ATOM 728 C C . ARG A 1 89 ? 11.572 -3.372 -12.561 1.00 92.00 89 ARG A C 1
ATOM 730 O O . ARG A 1 89 ? 11.927 -2.665 -13.503 1.00 92.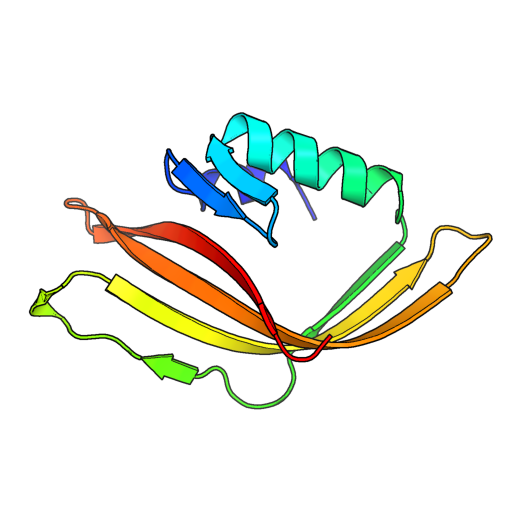00 89 ARG A O 1
ATOM 737 N N . GLY A 1 90 ? 12.405 -3.846 -11.645 1.00 87.62 90 GLY A N 1
ATOM 738 C CA . GLY A 1 90 ? 13.849 -3.670 -11.676 1.00 87.62 90 GLY A CA 1
ATOM 739 C C . GLY A 1 90 ? 14.530 -4.518 -12.761 1.00 87.62 90 GLY A C 1
ATOM 740 O O . GLY A 1 90 ? 13.910 -5.423 -13.330 1.00 87.62 90 GLY A O 1
ATOM 741 N N . PRO A 1 91 ? 15.825 -4.272 -13.038 1.00 85.25 91 PRO A N 1
ATOM 742 C CA . PRO A 1 91 ? 16.591 -5.015 -14.045 1.00 85.25 91 PRO A CA 1
ATOM 743 C C . PRO A 1 91 ? 16.677 -6.520 -13.765 1.00 85.25 91 PRO A C 1
ATOM 745 O O . PRO A 1 91 ? 16.680 -7.320 -14.694 1.00 85.25 91 PRO A O 1
ATOM 748 N N . ALA A 1 92 ? 16.692 -6.911 -12.486 1.00 86.81 92 ALA A N 1
ATOM 749 C CA . ALA A 1 92 ? 16.683 -8.309 -12.052 1.00 86.81 92 ALA A CA 1
ATOM 750 C C . ALA A 1 92 ? 15.287 -8.961 -12.139 1.00 86.81 92 ALA A C 1
ATOM 752 O O . ALA A 1 92 ? 15.120 -10.131 -11.804 1.00 86.81 92 ALA A O 1
ATOM 753 N N . GLY A 1 93 ? 14.271 -8.212 -12.578 1.00 86.00 93 GLY A N 1
ATOM 754 C CA . GLY A 1 93 ? 12.890 -8.666 -12.680 1.00 86.00 93 GLY A CA 1
ATOM 755 C C . GLY A 1 93 ? 12.087 -8.568 -11.382 1.00 86.00 93 GLY A C 1
ATOM 756 O O . GLY A 1 93 ? 10.909 -8.923 -11.402 1.00 86.00 93 GLY A O 1
ATOM 757 N N . ASP A 1 94 ? 12.679 -8.073 -10.292 1.00 90.81 94 ASP A N 1
ATOM 758 C CA . ASP A 1 94 ? 11.992 -7.818 -9.029 1.00 90.81 94 ASP A CA 1
ATOM 759 C C . ASP A 1 94 ? 11.052 -6.611 -9.133 1.00 90.81 94 ASP A C 1
ATOM 761 O O . ASP A 1 94 ? 11.293 -5.676 -9.891 1.00 90.81 94 ASP A O 1
ATOM 765 N N . PHE A 1 95 ? 9.959 -6.623 -8.372 1.00 92.06 95 PHE A N 1
ATOM 766 C CA . PHE A 1 95 ? 9.007 -5.514 -8.337 1.00 92.06 95 PHE A CA 1
ATOM 767 C C . PHE A 1 95 ? 9.161 -4.725 -7.045 1.00 92.06 95 PHE A C 1
ATOM 769 O O . PHE A 1 95 ? 9.180 -5.299 -5.956 1.00 92.06 95 PHE A O 1
ATOM 776 N N . ARG A 1 96 ? 9.220 -3.398 -7.167 1.00 94.88 96 ARG A N 1
ATOM 777 C CA . ARG A 1 96 ? 9.274 -2.479 -6.027 1.00 94.88 96 ARG A CA 1
ATOM 778 C C . ARG A 1 96 ? 8.141 -1.479 -6.086 1.00 94.88 96 ARG A C 1
ATOM 780 O O . ARG A 1 96 ? 7.858 -0.901 -7.131 1.00 94.88 96 ARG A O 1
ATOM 787 N N . ILE A 1 97 ? 7.514 -1.244 -4.945 1.00 95.38 97 ILE A N 1
ATOM 788 C CA . ILE A 1 97 ? 6.489 -0.223 -4.775 1.00 95.38 97 ILE A CA 1
ATOM 789 C C . ILE A 1 97 ? 7.173 1.146 -4.732 1.00 95.38 97 ILE A C 1
ATOM 791 O O . ILE A 1 97 ? 7.986 1.410 -3.846 1.00 95.38 97 ILE A O 1
ATOM 795 N N . ILE A 1 98 ? 6.825 2.021 -5.673 1.00 95.19 98 ILE A N 1
ATOM 796 C CA . ILE A 1 98 ? 7.376 3.383 -5.800 1.00 95.19 98 ILE A CA 1
ATOM 797 C C . ILE A 1 98 ? 6.344 4.477 -5.490 1.00 95.19 98 ILE A C 1
ATOM 799 O O . ILE A 1 98 ? 6.689 5.647 -5.326 1.00 95.19 98 ILE A O 1
ATOM 803 N N . ALA A 1 99 ? 5.064 4.118 -5.386 1.00 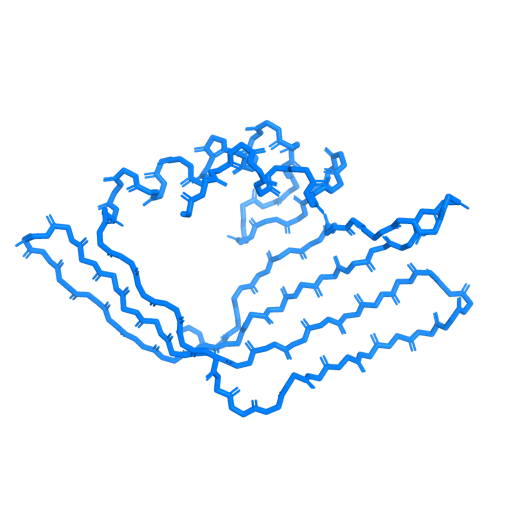95.56 99 ALA A N 1
ATOM 804 C CA . ALA A 1 99 ? 4.021 5.015 -4.905 1.00 95.56 99 ALA A CA 1
ATOM 805 C C . ALA A 1 99 ? 2.895 4.223 -4.241 1.00 95.56 99 ALA A C 1
ATOM 807 O O . ALA A 1 99 ? 2.521 3.167 -4.745 1.00 95.56 99 ALA A O 1
ATOM 808 N N . VAL A 1 100 ? 2.331 4.754 -3.158 1.00 95.38 100 VAL A N 1
ATOM 809 C CA . VA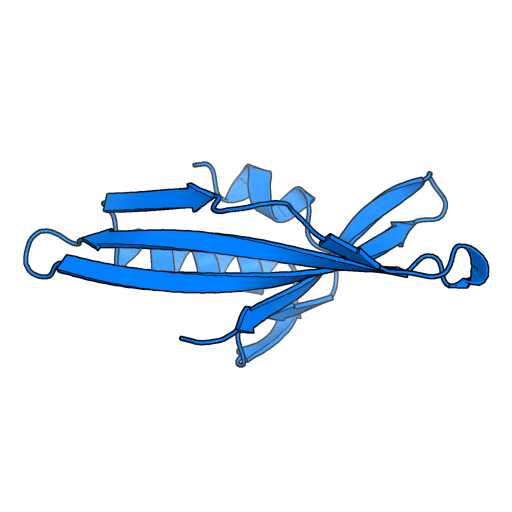L A 1 100 ? 1.144 4.227 -2.475 1.00 95.38 100 VAL A CA 1
ATOM 810 C C . VAL A 1 100 ? 0.246 5.380 -2.057 1.00 95.38 100 VAL A C 1
ATOM 812 O O . VAL A 1 100 ? 0.705 6.365 -1.476 1.00 95.38 100 VAL A O 1
ATOM 815 N N . LYS A 1 101 ? -1.051 5.247 -2.319 1.00 94.44 101 LYS A N 1
ATOM 816 C CA . LYS A 1 101 ? -2.088 6.145 -1.815 1.00 94.44 101 LYS A CA 1
ATOM 817 C C . LYS A 1 101 ? -3.405 5.401 -1.627 1.00 94.44 101 LYS A C 1
ATOM 819 O O . LYS A 1 101 ? -3.649 4.369 -2.250 1.00 94.44 101 LYS A O 1
ATOM 824 N N . GLN A 1 102 ? -4.268 5.979 -0.806 1.00 91.88 102 GLN A N 1
ATOM 825 C CA . GLN A 1 102 ? -5.657 5.565 -0.668 1.00 91.88 102 GLN A CA 1
ATOM 826 C C . GLN A 1 102 ? -6.537 6.507 -1.490 1.00 91.88 102 GLN A C 1
ATOM 828 O O . GLN A 1 102 ? -6.351 7.723 -1.443 1.00 91.88 102 GLN A O 1
ATOM 833 N N . LEU A 1 103 ? -7.458 5.940 -2.260 1.00 90.19 103 LEU A N 1
ATOM 834 C CA . LEU A 1 103 ? -8.482 6.663 -3.010 1.00 90.19 103 LEU A CA 1
ATOM 835 C C . LEU A 1 103 ? -9.845 6.458 -2.343 1.00 90.19 103 LEU A C 1
ATOM 837 O O . LEU A 1 103 ? -10.066 5.404 -1.741 1.00 90.19 103 LEU A O 1
ATOM 841 N N . ASN A 1 104 ? -10.745 7.432 -2.518 1.00 81.25 104 ASN A N 1
ATOM 842 C CA . ASN A 1 104 ? -12.138 7.404 -2.047 1.00 81.25 104 ASN A CA 1
ATOM 843 C C . ASN A 1 104 ? -12.244 7.139 -0.536 1.00 81.25 104 ASN A C 1
ATOM 845 O O . ASN A 1 104 ? -12.861 6.162 -0.127 1.00 81.25 104 ASN A O 1
ATOM 849 N N . ARG A 1 105 ? -11.547 7.956 0.261 1.00 61.12 105 ARG A N 1
ATOM 850 C CA . ARG A 1 105 ? -11.506 7.856 1.724 1.00 61.12 105 ARG A CA 1
ATOM 851 C C . ARG A 1 105 ? -12.673 8.586 2.373 1.00 61.12 105 ARG A C 1
ATOM 853 O O . ARG A 1 105 ? -13.027 9.659 1.840 1.00 61.12 105 ARG A O 1
#

Secondary structure (DSSP, 8-st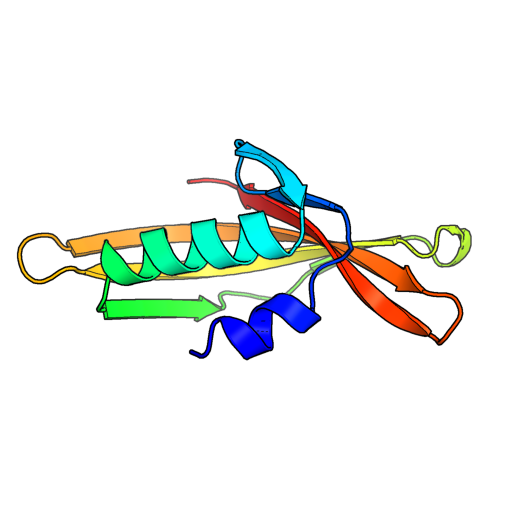ate):
--HHHHHTTEEEEEEETTS-EEEHHHHHHHHHHHHHH--EEEEEE-S--EEEEEGGGTEEEEEEEEEEEEE-SS-EEEEEEEEEEEEEE-TTS-EEEEEEEEE--

Sequence (105 aa):
NDVSRQEHFFGNQVTFYGRGRLTRNQVQHSTEVYHQEWPVRKWIPRGRCTISGSAGRNRYQVLQPFHWTVSNGSQSKEGDATLSFTVERGPAGDFRIIAVKQLNR

pLDDT: mean 90.95, std 8.36, range [59.44, 97.38]